Protein AF-A0A5K1DUI9-F1 (afdb_monomer_lite)

Foldseek 3Di:
DDDDDDDPPPVVVVVVVVVVPVPPCPVVPDPLVPDDLQVLCVDPDVVSVVVSVVSLVVCVVVVHDPCVSDDD

Sequence (72 aa):
MFPQFGPTAASITKASTMVFRIGTDAHLYDDPEDVSIGPLLDSKFDSEKVDALKRLLALIAQGCDVVNFFPQ

Radius of gyration: 22.19 Å; chains: 1; bounding box: 22×57×57 Å

pLDDT: mean 70.15, std 18.8, range [38.78, 95.19]

Structure (mmCIF, N/CA/C/O backbone):
data_AF-A0A5K1DUI9-F1
#
_entry.id   AF-A0A5K1DUI9-F1
#
loop_
_atom_site.group_PDB
_atom_site.id
_atom_site.type_symbol
_atom_site.label_atom_id
_atom_site.label_alt_id
_atom_site.label_comp_id
_atom_site.label_asym_id
_atom_site.label_entity_id
_atom_site.label_seq_id
_atom_site.pdbx_PDB_ins_code
_atom_site.Cartn_x
_atom_site.Cartn_y
_atom_site.Cartn_z
_atom_site.occupancy
_atom_site.B_iso_or_equiv
_atom_site.auth_seq_id
_atom_site.auth_comp_id
_atom_site.auth_asym_id
_atom_site.auth_atom_id
_atom_site.pdbx_PDB_model_num
ATOM 1 N N . MET A 1 1 ? 10.801 39.854 48.367 1.00 38.78 1 MET A N 1
ATOM 2 C CA . MET A 1 1 ? 10.134 40.582 47.267 1.00 38.78 1 MET A CA 1
ATOM 3 C C . MET A 1 1 ? 10.616 39.946 45.970 1.00 38.78 1 MET A C 1
ATOM 5 O O . MET A 1 1 ? 11.791 40.067 45.660 1.00 38.78 1 MET A O 1
ATOM 9 N N . PHE A 1 2 ? 9.776 39.133 45.323 1.00 42.38 2 PHE A N 1
ATOM 10 C CA . PHE A 1 2 ? 10.108 38.433 44.075 1.00 42.38 2 PHE A CA 1
ATOM 11 C C . PHE A 1 2 ? 9.904 39.383 42.887 1.00 42.38 2 PHE A C 1
ATOM 13 O O . PHE A 1 2 ? 8.849 40.017 42.833 1.00 42.38 2 PHE A O 1
ATOM 20 N N . PRO A 1 3 ? 10.832 39.481 41.921 1.00 58.34 3 PRO A N 1
ATOM 21 C CA . PRO A 1 3 ? 10.523 40.112 40.651 1.00 58.34 3 PRO A CA 1
ATOM 22 C C . PRO A 1 3 ? 9.752 39.117 39.773 1.00 58.34 3 PRO A C 1
ATOM 24 O O . PRO A 1 3 ? 10.300 38.178 39.203 1.00 58.34 3 PRO A O 1
ATOM 27 N N . GLN A 1 4 ? 8.444 39.335 39.706 1.00 53.94 4 GLN A N 1
ATOM 28 C CA . GLN A 1 4 ? 7.568 38.915 38.619 1.00 53.94 4 GLN A CA 1
ATOM 29 C C . GLN A 1 4 ? 7.839 39.817 37.409 1.00 53.94 4 GLN A C 1
ATOM 31 O O . GLN A 1 4 ? 7.887 41.024 37.598 1.00 53.94 4 GLN A O 1
ATOM 36 N N . PHE A 1 5 ? 8.016 39.252 36.209 1.00 48.38 5 PHE A N 1
ATOM 37 C CA . PHE A 1 5 ? 7.394 39.683 34.941 1.00 48.38 5 PHE A CA 1
ATOM 38 C C . PHE A 1 5 ? 7.920 38.822 33.774 1.00 48.38 5 PHE A C 1
ATOM 40 O O . PHE A 1 5 ? 9.116 38.778 33.501 1.00 48.38 5 PHE A O 1
ATOM 47 N N . GLY A 1 6 ? 6.998 38.128 33.091 1.00 53.03 6 GLY A N 1
ATOM 48 C CA . GLY A 1 6 ? 7.218 37.533 31.765 1.00 53.03 6 GLY A CA 1
ATOM 49 C C . GLY A 1 6 ? 7.362 38.613 30.681 1.00 53.03 6 GLY A C 1
ATOM 50 O O . GLY A 1 6 ? 7.080 39.781 30.953 1.00 53.03 6 GLY A O 1
ATOM 51 N N . PRO A 1 7 ? 7.787 38.252 29.453 1.00 48.81 7 PRO A N 1
ATOM 52 C CA . PRO A 1 7 ? 6.921 37.477 28.565 1.00 48.81 7 PRO A CA 1
ATOM 53 C C . PRO A 1 7 ? 7.693 36.451 27.709 1.00 48.81 7 PRO A C 1
ATOM 55 O O . PRO A 1 7 ? 8.332 36.786 26.716 1.00 48.81 7 PRO A O 1
ATOM 58 N N . THR A 1 8 ? 7.555 35.165 28.018 1.00 52.91 8 THR A N 1
ATOM 59 C CA . THR A 1 8 ? 8.035 34.046 27.181 1.00 52.91 8 THR A CA 1
ATOM 60 C C . THR A 1 8 ? 7.047 33.662 26.065 1.00 52.91 8 THR A C 1
ATOM 62 O O . THR A 1 8 ? 7.118 32.564 25.525 1.00 52.91 8 THR A O 1
ATOM 65 N N . ALA A 1 9 ? 6.119 34.551 25.690 1.00 50.16 9 ALA A N 1
ATOM 66 C CA . ALA A 1 9 ? 5.086 34.262 24.688 1.00 50.16 9 ALA A CA 1
ATOM 67 C C . ALA A 1 9 ? 5.481 34.649 23.247 1.00 50.16 9 ALA A C 1
ATOM 69 O O . ALA A 1 9 ? 4.999 34.042 22.296 1.00 50.16 9 ALA A O 1
ATOM 70 N N . ALA A 1 10 ? 6.379 35.623 23.052 1.00 48.59 10 ALA A N 1
ATOM 71 C CA . ALA A 1 10 ? 6.715 36.108 21.706 1.00 48.59 10 ALA A CA 1
ATOM 72 C C . ALA A 1 10 ? 7.608 35.139 20.901 1.00 48.59 10 ALA A C 1
ATOM 74 O O . ALA A 1 10 ? 7.545 35.115 19.671 1.00 48.59 10 ALA A O 1
ATOM 75 N N . SER A 1 11 ? 8.416 34.317 21.578 1.00 49.09 11 SER A N 1
ATOM 76 C CA . SER A 1 11 ? 9.343 33.380 20.926 1.00 49.09 11 SER A CA 1
ATOM 77 C C . SER A 1 11 ? 8.656 32.106 20.427 1.00 49.09 11 SER A C 1
ATOM 79 O O . SER A 1 11 ? 9.085 31.533 19.430 1.00 49.09 11 SER A O 1
ATOM 81 N N . ILE A 1 12 ? 7.564 31.685 21.074 1.00 50.19 12 ILE A N 1
ATOM 82 C CA . ILE A 1 12 ? 6.816 30.478 20.689 1.00 50.19 12 ILE A CA 1
ATOM 83 C C . ILE A 1 12 ? 6.017 30.740 19.402 1.00 50.19 12 ILE A C 1
ATOM 85 O O . ILE A 1 12 ? 6.033 29.925 18.483 1.00 50.19 12 ILE A O 1
ATOM 89 N N . THR A 1 13 ? 5.410 31.922 19.266 1.00 48.12 13 THR A N 1
ATOM 90 C CA . THR A 1 13 ? 4.575 32.268 18.103 1.00 48.12 13 THR A CA 1
ATOM 91 C C . THR A 1 13 ? 5.357 32.337 16.787 1.00 48.12 13 THR A C 1
ATOM 93 O O . THR A 1 13 ? 4.820 31.992 15.739 1.00 48.12 13 THR A O 1
ATOM 96 N N . LYS A 1 14 ? 6.638 32.734 16.808 1.00 49.81 14 LYS A N 1
ATOM 97 C CA . LYS A 1 14 ? 7.469 32.801 15.588 1.00 49.81 14 LYS A CA 1
ATOM 98 C C . LYS A 1 14 ? 8.016 31.438 15.149 1.00 49.81 14 LYS A C 1
ATOM 100 O O . LYS A 1 14 ? 8.293 31.261 13.966 1.00 49.81 14 LYS A O 1
ATOM 105 N N . ALA A 1 15 ? 8.134 30.482 16.072 1.00 47.56 15 ALA A N 1
ATOM 106 C CA . ALA A 1 15 ? 8.538 29.111 15.763 1.00 47.56 15 ALA A CA 1
ATOM 107 C C . ALA A 1 15 ? 7.385 28.287 15.153 1.00 47.56 15 ALA A C 1
ATOM 109 O O . ALA A 1 15 ? 7.621 27.465 14.269 1.00 47.56 15 ALA A O 1
ATOM 110 N N . SER A 1 16 ? 6.133 28.559 15.539 1.00 48.41 16 SER A N 1
ATOM 111 C CA . SER A 1 16 ? 4.959 27.831 15.030 1.00 48.41 16 SER A CA 1
ATOM 112 C C . SER A 1 16 ? 4.654 28.060 13.541 1.00 48.41 16 SER A C 1
ATOM 114 O O . SER A 1 16 ? 3.966 27.249 12.928 1.00 48.41 16 SER A O 1
ATOM 116 N N . THR A 1 17 ? 5.188 29.113 12.916 1.00 48.12 17 THR A N 1
ATOM 117 C CA . THR A 1 17 ? 4.955 29.393 11.484 1.00 48.12 17 THR A CA 1
ATOM 118 C C . THR A 1 17 ? 5.854 28.571 10.551 1.00 48.12 17 THR A C 1
ATOM 120 O O . THR A 1 17 ? 5.531 28.413 9.375 1.00 48.12 17 THR A O 1
ATOM 123 N N . MET A 1 18 ? 6.965 28.004 11.041 1.00 47.16 18 MET A N 1
ATOM 124 C CA . MET A 1 18 ? 7.885 27.226 10.193 1.00 47.16 18 MET A CA 1
ATOM 125 C C . MET A 1 18 ? 7.472 25.763 10.002 1.00 47.16 18 MET A C 1
ATOM 127 O O . MET A 1 18 ? 7.936 25.126 9.062 1.00 47.16 18 MET A O 1
ATOM 131 N N . VAL A 1 19 ? 6.569 25.241 10.835 1.00 52.66 19 VAL A N 1
ATOM 132 C CA . VAL A 1 19 ? 6.092 23.850 10.730 1.00 52.66 19 VAL A CA 1
ATOM 133 C C . VAL A 1 19 ? 4.866 23.686 9.826 1.00 52.66 19 VAL A C 1
ATOM 135 O O . VAL A 1 19 ? 4.569 22.578 9.405 1.00 52.66 19 VAL A O 1
ATOM 138 N N . PHE A 1 20 ? 4.195 24.776 9.437 1.00 47.38 20 PHE A N 1
ATOM 139 C CA . PHE A 1 20 ? 3.008 24.724 8.566 1.00 47.38 20 PHE A CA 1
ATOM 140 C C . PHE A 1 20 ? 3.312 24.589 7.065 1.00 47.38 20 PHE A C 1
ATOM 142 O O . PHE A 1 20 ? 2.390 24.482 6.262 1.00 47.38 20 PHE A O 1
ATOM 149 N N . ARG A 1 21 ? 4.589 24.610 6.663 1.00 51.56 21 ARG A N 1
ATOM 150 C CA . ARG A 1 21 ? 5.009 24.402 5.262 1.00 51.56 21 ARG A CA 1
ATOM 151 C C . ARG A 1 21 ? 5.576 23.005 5.001 1.00 51.56 21 ARG A C 1
ATOM 153 O O . ARG A 1 21 ? 6.010 22.728 3.888 1.00 51.56 21 ARG A O 1
ATOM 160 N N . ILE A 1 22 ? 5.559 22.129 6.007 1.00 53.97 22 ILE A N 1
ATOM 161 C CA . ILE A 1 22 ? 5.879 20.708 5.860 1.00 53.97 22 ILE A CA 1
ATOM 162 C C . ILE A 1 22 ? 4.563 19.997 5.482 1.00 53.97 22 ILE A C 1
ATOM 164 O O . ILE A 1 22 ? 3.794 19.563 6.327 1.00 53.97 22 ILE A O 1
ATOM 168 N N . GLY A 1 23 ? 4.188 20.012 4.204 1.00 56.31 23 GLY A N 1
ATOM 169 C CA . GLY A 1 23 ? 2.926 19.372 3.794 1.00 56.31 23 GLY A CA 1
ATOM 170 C C . GLY A 1 23 ? 2.382 19.750 2.425 1.00 56.31 23 GLY A C 1
ATOM 171 O O . GLY A 1 23 ? 1.457 19.105 1.951 1.00 56.31 23 GLY A O 1
ATOM 172 N N . THR A 1 24 ? 2.937 20.763 1.759 1.00 52.09 24 THR A N 1
ATOM 173 C CA . THR A 1 24 ? 2.389 21.217 0.468 1.00 52.09 24 THR A CA 1
ATOM 174 C C . THR A 1 24 ? 2.791 20.332 -0.719 1.00 52.09 24 THR A C 1
ATOM 176 O O . THR A 1 24 ? 2.182 20.446 -1.775 1.00 52.09 24 THR A O 1
ATOM 179 N N . ASP A 1 25 ? 3.747 19.414 -0.561 1.00 49.47 25 ASP A N 1
ATOM 180 C CA . ASP A 1 25 ? 4.240 18.596 -1.683 1.00 49.47 25 ASP A CA 1
ATOM 181 C C . ASP A 1 25 ? 3.785 17.126 -1.653 1.00 49.47 25 ASP A C 1
ATOM 183 O O . ASP A 1 25 ? 3.975 16.403 -2.623 1.00 49.47 25 ASP A O 1
ATOM 187 N N . ALA A 1 26 ? 3.124 16.676 -0.579 1.00 54.75 26 ALA A N 1
ATOM 188 C CA . ALA A 1 26 ? 2.717 15.271 -0.446 1.00 54.75 26 ALA A CA 1
ATOM 189 C C . ALA A 1 26 ? 1.715 14.815 -1.527 1.00 54.75 26 ALA A C 1
ATOM 191 O O . ALA A 1 26 ? 1.638 13.629 -1.811 1.00 54.75 26 ALA A O 1
ATOM 192 N N . HIS A 1 27 ? 0.996 15.738 -2.179 1.00 55.41 27 HIS A N 1
ATOM 193 C CA . HIS A 1 27 ? 0.057 15.388 -3.252 1.00 55.41 27 HIS A CA 1
ATOM 194 C C . HIS A 1 27 ? 0.737 14.949 -4.562 1.00 55.41 27 HIS A C 1
ATOM 196 O O . HIS A 1 27 ? 0.068 14.387 -5.422 1.00 55.41 27 HIS A O 1
ATOM 202 N N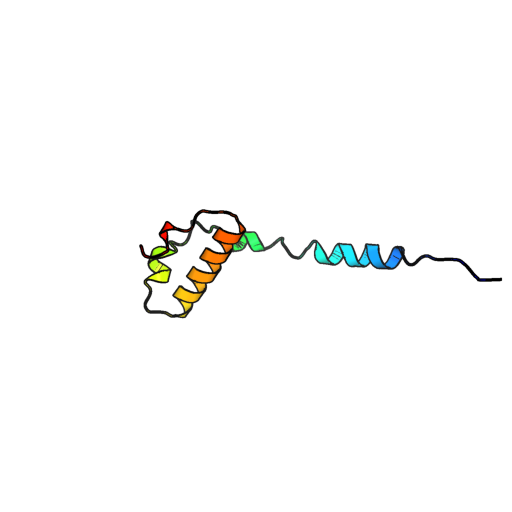 . LEU A 1 28 ? 2.043 15.202 -4.743 1.00 52.94 28 LEU A N 1
ATOM 203 C CA . LEU A 1 28 ? 2.744 14.822 -5.976 1.00 52.94 28 LEU A CA 1
ATOM 204 C C . LEU A 1 28 ? 3.033 13.313 -6.063 1.00 52.94 28 LEU A C 1
ATOM 206 O O . LEU A 1 28 ? 3.453 12.845 -7.118 1.00 52.94 28 LEU A O 1
ATOM 210 N N . TYR A 1 29 ? 2.797 12.555 -4.985 1.00 53.91 29 TYR A N 1
ATOM 211 C CA . TYR A 1 29 ? 3.036 11.109 -4.922 1.00 53.91 29 TYR A CA 1
ATOM 212 C C . TYR A 1 29 ? 1.939 10.329 -4.170 1.00 53.91 29 TYR A C 1
ATOM 214 O O . TYR A 1 29 ? 2.243 9.301 -3.571 1.00 53.91 29 TYR A O 1
ATOM 222 N N . ASP A 1 30 ? 0.682 10.783 -4.173 1.00 55.88 30 ASP A N 1
ATOM 223 C CA . ASP A 1 30 ? -0.387 10.139 -3.385 1.00 55.88 30 ASP A CA 1
ATOM 224 C C . ASP A 1 30 ? -1.707 10.053 -4.169 1.00 55.88 30 ASP A C 1
ATOM 226 O O . ASP A 1 30 ? -2.752 10.513 -3.722 1.00 55.88 30 ASP A O 1
ATOM 230 N N . ASP A 1 31 ? -1.666 9.452 -5.360 1.00 52.59 31 ASP A N 1
ATOM 231 C CA . ASP A 1 31 ? -2.804 8.633 -5.777 1.00 52.59 31 ASP A CA 1
ATOM 232 C C . ASP A 1 31 ? -2.476 7.191 -5.354 1.00 52.59 31 ASP A C 1
ATOM 234 O O . ASP A 1 31 ? -1.768 6.471 -6.071 1.00 52.59 31 ASP A O 1
ATOM 238 N N . PRO A 1 32 ? -2.917 6.748 -4.161 1.00 54.47 32 PRO A N 1
ATOM 239 C CA . PRO A 1 32 ? -2.721 5.367 -3.724 1.00 54.47 32 PRO A CA 1
ATOM 240 C C . PRO A 1 32 ? -3.425 4.358 -4.653 1.00 54.47 32 PRO A C 1
ATOM 242 O O . PRO A 1 32 ? -3.118 3.168 -4.601 1.00 54.47 32 PRO A O 1
ATOM 245 N N . GLU A 1 33 ? -4.314 4.844 -5.525 1.00 55.06 33 GLU A N 1
ATOM 246 C CA . GLU A 1 33 ? -5.029 4.098 -6.562 1.00 55.06 33 GLU A CA 1
ATOM 247 C C . GLU A 1 33 ? -4.207 3.913 -7.862 1.00 55.06 33 GLU A C 1
ATOM 249 O O . GLU A 1 33 ? -4.480 2.987 -8.625 1.00 55.06 33 GLU A O 1
ATOM 254 N N . ASP A 1 34 ? -3.193 4.751 -8.136 1.00 54.00 34 ASP A N 1
ATOM 255 C CA . ASP A 1 34 ? -2.492 4.797 -9.443 1.00 54.00 34 ASP A CA 1
ATOM 256 C C . ASP A 1 34 ? -1.393 3.726 -9.590 1.00 54.00 34 ASP A C 1
ATOM 258 O O . ASP A 1 34 ? -0.802 3.534 -10.652 1.00 54.00 34 ASP A O 1
ATOM 262 N N . VAL A 1 35 ? -1.126 2.949 -8.536 1.00 61.53 35 VAL A N 1
ATOM 263 C CA . VAL A 1 35 ? -0.241 1.783 -8.631 1.00 61.53 35 VAL A CA 1
ATOM 264 C C . VAL A 1 35 ? -0.869 0.598 -7.928 1.00 61.53 35 VAL A C 1
ATOM 266 O O . VAL A 1 35 ? -1.047 0.588 -6.713 1.00 61.53 35 VAL A O 1
ATOM 269 N N . SER A 1 36 ? -1.168 -0.442 -8.704 1.00 72.12 36 SER A N 1
ATOM 270 C CA . SER A 1 36 ? -1.736 -1.679 -8.185 1.00 72.12 36 SER A CA 1
ATOM 271 C C . SER A 1 36 ? -0.772 -2.325 -7.175 1.00 72.12 36 SER A C 1
ATOM 273 O O . SER A 1 36 ? 0.232 -2.930 -7.552 1.00 72.12 36 SER A O 1
ATOM 275 N N . ILE A 1 37 ? -1.090 -2.199 -5.881 1.00 83.12 37 ILE A N 1
ATOM 276 C CA . ILE A 1 37 ? -0.292 -2.720 -4.756 1.00 83.12 37 ILE A CA 1
ATOM 277 C C . ILE A 1 37 ? -0.077 -4.237 -4.881 1.00 83.12 37 ILE A C 1
ATOM 279 O O . ILE A 1 37 ? 1.022 -4.712 -4.618 1.00 83.12 37 ILE A O 1
ATOM 283 N N . GLY A 1 38 ? -1.082 -4.988 -5.350 1.00 86.25 38 GLY A N 1
ATOM 284 C CA . GLY A 1 38 ? -0.993 -6.443 -5.554 1.00 86.25 38 GLY A CA 1
ATOM 285 C C . GLY A 1 38 ? 0.195 -6.867 -6.435 1.00 86.25 38 GLY A C 1
ATOM 286 O O . GLY A 1 38 ? 1.099 -7.532 -5.937 1.00 86.25 38 GLY A O 1
ATOM 287 N N . PRO A 1 39 ? 0.273 -6.419 -7.703 1.00 89.00 39 PRO A N 1
ATOM 288 C CA . PRO A 1 39 ? 1.415 -6.684 -8.581 1.00 89.00 39 PRO A CA 1
ATOM 289 C C . PRO A 1 39 ? 2.792 -6.322 -8.006 1.00 89.00 39 PRO A C 1
ATOM 291 O O . PRO A 1 39 ? 3.770 -7.008 -8.298 1.00 89.00 39 PRO A O 1
ATOM 294 N N . LEU A 1 40 ? 2.891 -5.264 -7.193 1.00 88.62 40 LEU A N 1
ATOM 295 C CA . LEU A 1 40 ? 4.156 -4.893 -6.551 1.00 88.62 40 LEU A CA 1
ATOM 296 C C . LEU A 1 40 ? 4.539 -5.842 -5.405 1.00 88.62 40 LEU A C 1
ATOM 298 O O . LEU A 1 40 ? 5.723 -6.136 -5.231 1.00 88.62 40 LEU A O 1
ATOM 302 N N . LEU A 1 41 ? 3.560 -6.341 -4.641 1.00 89.31 41 LEU A N 1
ATOM 303 C CA . LEU A 1 41 ? 3.789 -7.361 -3.610 1.00 89.31 41 LEU A CA 1
ATOM 304 C C . LEU A 1 41 ? 4.277 -8.682 -4.224 1.00 89.31 41 LEU A C 1
ATOM 306 O O . LEU A 1 41 ? 5.151 -9.336 -3.651 1.00 89.31 41 LEU A O 1
ATOM 310 N N . ASP A 1 42 ? 3.771 -9.023 -5.411 1.00 89.44 42 ASP A N 1
ATOM 311 C CA . ASP A 1 42 ? 4.157 -10.213 -6.179 1.00 89.44 42 ASP A CA 1
ATOM 312 C C . ASP A 1 42 ? 5.464 -10.051 -6.975 1.00 89.44 42 ASP A C 1
ATOM 314 O O . ASP A 1 42 ? 5.932 -10.995 -7.622 1.00 89.44 42 ASP A O 1
ATOM 318 N N . SER A 1 43 ? 6.095 -8.873 -6.943 1.00 91.12 43 SER A N 1
ATOM 319 C CA . SER A 1 43 ? 7.315 -8.642 -7.713 1.00 91.12 43 SER A CA 1
ATOM 320 C C . SER A 1 43 ? 8.500 -9.500 -7.239 1.00 91.12 43 SER A C 1
ATOM 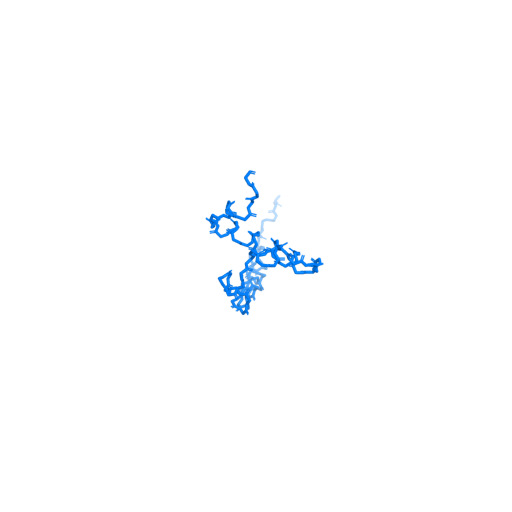322 O O . SER A 1 43 ? 8.623 -9.895 -6.079 1.00 91.12 43 SER A O 1
ATOM 324 N N . LYS A 1 44 ? 9.458 -9.743 -8.141 1.00 95.19 44 LYS A N 1
ATOM 325 C CA . LYS A 1 44 ? 10.765 -10.334 -7.815 1.00 95.19 44 LYS A CA 1
ATOM 326 C C . LYS A 1 44 ? 11.747 -9.348 -7.171 1.00 95.19 44 LYS A C 1
ATOM 328 O O . LYS A 1 44 ? 12.777 -9.790 -6.671 1.00 95.19 44 LYS A O 1
ATOM 333 N N . PHE A 1 45 ? 11.484 -8.041 -7.232 1.00 94.31 45 PHE A N 1
ATOM 334 C CA . PHE A 1 45 ? 12.401 -7.010 -6.743 1.00 94.31 45 PHE A CA 1
ATOM 335 C C . PHE A 1 45 ? 12.021 -6.550 -5.332 1.00 94.31 45 PHE A C 1
ATOM 337 O O . PHE A 1 45 ? 10.910 -6.079 -5.096 1.00 94.31 45 PHE A O 1
ATOM 344 N N . ASP A 1 46 ? 12.968 -6.612 -4.392 1.00 93.12 46 ASP A N 1
ATOM 345 C CA . ASP A 1 46 ? 12.729 -6.192 -3.003 1.00 93.12 46 ASP A CA 1
ATOM 346 C C . ASP A 1 46 ? 12.377 -4.705 -2.878 1.00 93.12 46 ASP A C 1
ATOM 348 O O . ASP A 1 46 ? 11.573 -4.325 -2.030 1.00 93.12 46 ASP A O 1
ATOM 352 N N . SER A 1 47 ? 12.931 -3.854 -3.746 1.00 92.25 47 SER A N 1
ATOM 353 C CA . SER A 1 47 ? 12.610 -2.423 -3.767 1.00 92.25 47 SER A CA 1
ATOM 354 C C . SER A 1 47 ? 11.126 -2.166 -4.035 1.00 92.25 47 SER A C 1
ATOM 356 O O . SER A 1 47 ? 10.543 -1.291 -3.401 1.00 92.25 47 SER A O 1
ATOM 358 N N . GLU A 1 48 ? 10.508 -2.951 -4.919 1.00 91.25 48 GLU A N 1
ATOM 359 C CA . GLU A 1 48 ? 9.088 -2.830 -5.264 1.00 91.25 48 GLU A CA 1
ATOM 360 C C . GLU A 1 48 ? 8.194 -3.340 -4.130 1.00 91.25 48 GLU A C 1
ATOM 362 O O . GLU A 1 48 ? 7.207 -2.690 -3.792 1.00 91.25 48 GLU A O 1
ATOM 367 N N . LYS A 1 49 ? 8.593 -4.421 -3.448 1.00 91.81 49 LYS A N 1
ATOM 368 C CA . LYS A 1 49 ? 7.893 -4.910 -2.247 1.00 91.81 49 LYS A CA 1
ATOM 369 C C . LYS A 1 49 ? 7.919 -3.900 -1.107 1.00 91.81 49 LYS A C 1
ATOM 371 O O . LYS A 1 49 ? 6.914 -3.689 -0.432 1.00 91.81 49 LYS A O 1
ATOM 376 N N . VAL A 1 50 ? 9.073 -3.270 -0.881 1.00 91.81 50 VAL A N 1
ATOM 377 C CA . VAL A 1 50 ? 9.221 -2.228 0.142 1.00 91.81 50 VAL A CA 1
ATOM 378 C C . VAL A 1 50 ? 8.371 -1.008 -0.206 1.00 91.81 50 VAL A C 1
ATOM 380 O O . VAL A 1 50 ? 7.785 -0.406 0.693 1.00 91.81 50 VAL A O 1
ATOM 383 N N . ASP A 1 51 ? 8.276 -0.647 -1.486 1.00 90.06 51 ASP A N 1
ATOM 384 C CA . ASP A 1 51 ? 7.405 0.440 -1.934 1.00 90.06 51 ASP A CA 1
ATOM 385 C C . ASP A 1 51 ? 5.919 0.104 -1.733 1.00 90.06 51 ASP A C 1
ATOM 387 O O . ASP A 1 51 ? 5.184 0.893 -1.138 1.00 90.06 51 ASP A O 1
ATOM 391 N N . ALA A 1 52 ? 5.498 -1.109 -2.106 1.00 90.19 52 ALA A N 1
ATOM 392 C CA . ALA A 1 52 ? 4.146 -1.614 -1.865 1.00 90.19 52 ALA A CA 1
ATOM 393 C C . ALA A 1 52 ? 3.773 -1.585 -0.378 1.00 90.19 52 ALA A C 1
ATOM 395 O O . ALA A 1 52 ? 2.674 -1.166 -0.019 1.00 90.19 52 ALA A O 1
ATOM 396 N N . LEU A 1 53 ? 4.706 -1.970 0.499 1.00 92.25 53 LEU A N 1
ATOM 397 C CA . LEU A 1 53 ? 4.488 -1.969 1.943 1.00 92.25 53 LEU A CA 1
ATOM 398 C C . LEU A 1 53 ? 4.294 -0.554 2.504 1.00 92.25 53 LEU A C 1
ATOM 400 O O . LEU A 1 53 ? 3.430 -0.345 3.356 1.00 92.25 53 LEU A O 1
ATOM 404 N N . LYS A 1 54 ? 5.067 0.431 2.028 1.00 90.38 54 LYS A N 1
ATOM 405 C CA . LYS A 1 54 ? 4.890 1.838 2.429 1.00 90.38 54 LYS A CA 1
ATOM 406 C C . LYS A 1 54 ? 3.513 2.364 2.025 1.00 90.38 54 LYS A C 1
ATOM 408 O O . LYS A 1 54 ? 2.877 3.048 2.821 1.00 90.38 54 LYS A O 1
ATOM 413 N N . ARG A 1 55 ? 3.041 2.007 0.827 1.00 88.06 55 ARG A N 1
ATOM 414 C CA . ARG A 1 55 ? 1.701 2.371 0.335 1.00 88.06 55 ARG A CA 1
ATOM 415 C C . ARG A 1 55 ? 0.594 1.697 1.148 1.00 88.06 55 ARG A C 1
ATOM 417 O O . ARG A 1 55 ? -0.354 2.358 1.546 1.00 88.06 55 ARG A O 1
ATOM 424 N N . LEU A 1 56 ? 0.754 0.417 1.488 1.00 90.38 56 LEU A N 1
ATOM 425 C CA . LEU A 1 56 ? -0.137 -0.302 2.409 1.00 90.38 56 LEU A CA 1
ATOM 426 C C . LEU A 1 56 ? -0.234 0.389 3.774 1.00 90.38 56 LEU A C 1
ATOM 428 O O . LEU A 1 56 ? -1.325 0.546 4.315 1.00 90.38 56 LEU A O 1
ATOM 432 N N . LEU A 1 57 ? 0.896 0.845 4.319 1.00 89.88 57 LEU A N 1
ATOM 433 C CA . LEU A 1 57 ? 0.917 1.596 5.573 1.00 89.88 57 LEU A CA 1
ATOM 434 C C . LEU A 1 57 ? 0.202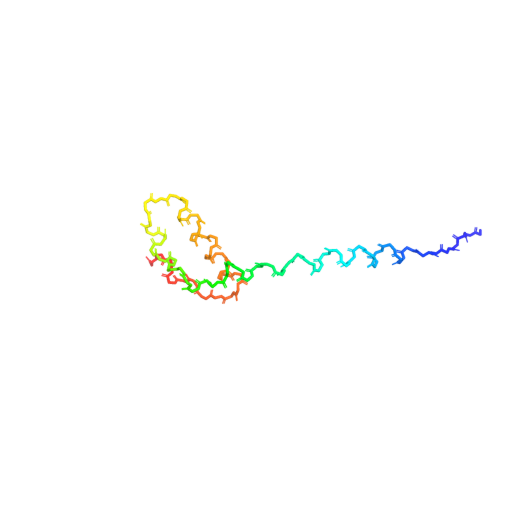 2.949 5.447 1.00 89.88 57 LEU A C 1
ATOM 436 O O . LEU A 1 57 ? -0.507 3.341 6.373 1.00 89.88 57 LEU A O 1
ATOM 440 N N . ALA A 1 58 ? 0.359 3.642 4.316 1.00 86.88 58 ALA A N 1
ATOM 441 C CA . ALA A 1 58 ? -0.369 4.877 4.035 1.00 86.88 58 ALA A CA 1
ATOM 442 C C . ALA A 1 58 ? -1.887 4.635 3.979 1.00 86.88 58 ALA A C 1
ATOM 444 O O . ALA A 1 58 ? -2.632 5.348 4.648 1.00 86.88 58 ALA A O 1
ATOM 445 N N . LEU A 1 59 ? -2.338 3.576 3.297 1.00 85.69 59 LEU A N 1
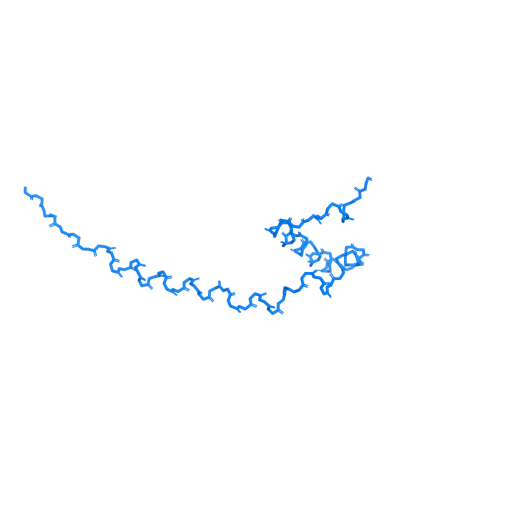ATOM 446 C CA . LEU A 1 59 ? -3.749 3.172 3.264 1.00 85.69 59 LEU A CA 1
ATOM 447 C C . LEU A 1 59 ? -4.298 2.857 4.664 1.00 85.69 59 LEU A C 1
ATOM 449 O O . LEU A 1 59 ? -5.380 3.320 5.021 1.00 85.69 59 LEU A O 1
ATOM 453 N N . ILE A 1 60 ? -3.537 2.138 5.496 1.00 87.69 60 ILE A N 1
ATOM 454 C CA . ILE A 1 60 ? -3.915 1.875 6.896 1.00 87.69 60 ILE A CA 1
ATOM 455 C C . ILE A 1 60 ? -4.045 3.188 7.679 1.00 87.69 60 ILE A C 1
ATOM 457 O O . ILE A 1 60 ? -5.004 3.368 8.428 1.00 87.69 60 ILE A O 1
ATOM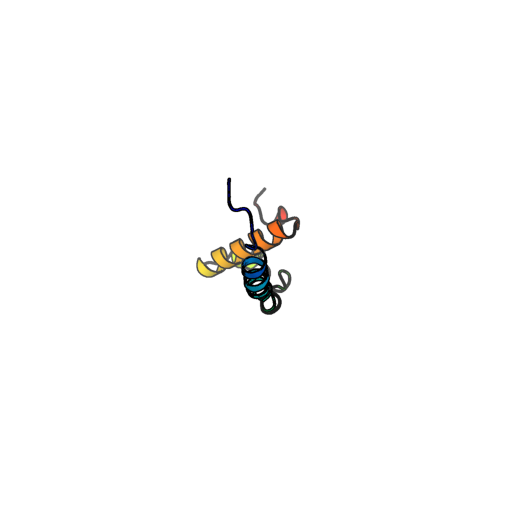 461 N N . ALA A 1 61 ? -3.104 4.120 7.507 1.00 85.00 61 ALA A N 1
ATOM 462 C CA . ALA A 1 61 ? -3.135 5.421 8.175 1.00 85.00 61 ALA A CA 1
ATOM 463 C C . ALA A 1 61 ? -4.321 6.293 7.723 1.00 85.00 61 ALA A C 1
ATOM 465 O O . ALA A 1 61 ? -4.834 7.084 8.515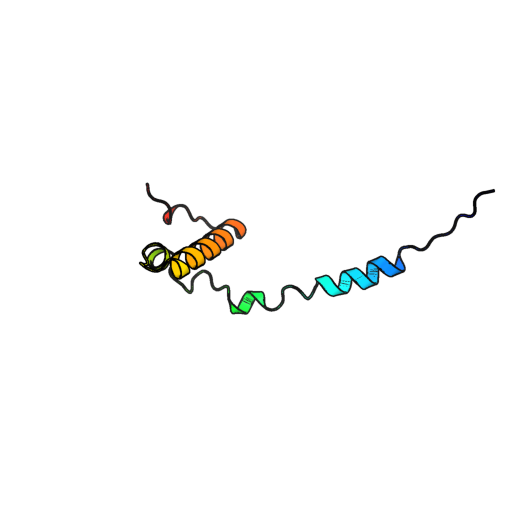 1.00 85.00 61 ALA A O 1
ATOM 466 N N . GLN A 1 62 ? -4.775 6.123 6.479 1.00 85.31 62 GLN A N 1
ATOM 467 C CA . GLN A 1 62 ? -5.977 6.757 5.933 1.00 85.31 62 GLN A CA 1
ATOM 468 C C . GLN A 1 62 ? -7.279 6.068 6.392 1.00 85.31 62 GLN A C 1
ATOM 470 O O . GLN A 1 62 ? -8.362 6.619 6.204 1.00 85.31 62 GLN A O 1
ATOM 475 N N . GLY A 1 63 ? -7.194 4.897 7.037 1.00 85.00 63 GLY A N 1
ATOM 476 C CA . GLY A 1 63 ? -8.352 4.119 7.483 1.00 85.00 63 GLY A CA 1
ATOM 477 C C . GLY A 1 63 ? -9.001 3.280 6.378 1.00 85.00 63 GLY A C 1
ATOM 478 O O . GLY A 1 63 ? -10.149 2.864 6.531 1.00 85.00 63 GLY A O 1
ATOM 479 N N . CYS A 1 64 ? -8.291 3.036 5.273 1.00 84.50 64 CYS A N 1
ATOM 480 C CA . CYS A 1 64 ? -8.743 2.165 4.194 1.00 84.50 64 CYS A CA 1
ATOM 481 C C . CYS A 1 64 ? -8.626 0.687 4.592 1.00 84.50 64 CYS A C 1
ATOM 483 O O . CYS A 1 64 ? -7.691 0.280 5.285 1.00 84.50 64 CYS A O 1
ATOM 485 N N . ASP A 1 65 ? -9.568 -0.128 4.117 1.00 86.81 65 ASP A N 1
ATOM 486 C CA . ASP A 1 65 ? -9.511 -1.574 4.305 1.00 86.81 65 ASP A CA 1
ATOM 487 C C . ASP A 1 65 ? -8.449 -2.197 3.389 1.00 86.81 65 ASP A C 1
ATOM 489 O O . ASP A 1 65 ? -8.503 -2.078 2.165 1.00 86.81 65 ASP A O 1
ATOM 493 N N . VAL A 1 66 ? -7.477 -2.870 4.000 1.00 87.88 66 VAL A N 1
ATOM 494 C CA . VAL A 1 66 ? -6.345 -3.510 3.317 1.00 87.88 66 VAL A CA 1
ATOM 495 C C . VAL A 1 66 ? -6.340 -5.031 3.480 1.00 87.88 66 VAL A C 1
ATOM 497 O O . VAL A 1 66 ? -5.378 -5.684 3.079 1.00 87.88 66 VAL A O 1
ATOM 500 N N . VAL A 1 67 ? -7.397 -5.623 4.054 1.00 88.38 67 VAL A N 1
ATOM 501 C CA . VAL A 1 67 ? -7.458 -7.070 4.340 1.00 88.38 67 VAL A CA 1
ATOM 502 C C . VAL A 1 67 ? -7.260 -7.930 3.087 1.00 88.38 67 VAL A C 1
ATOM 504 O O . VAL A 1 67 ? -6.658 -8.996 3.157 1.00 88.38 67 VAL A O 1
ATOM 507 N N . ASN A 1 68 ? -7.681 -7.425 1.924 1.00 86.56 68 ASN A N 1
ATOM 508 C CA . ASN A 1 68 ? -7.576 -8.113 0.636 1.00 86.56 68 ASN A CA 1
ATOM 509 C C . ASN A 1 68 ? -6.128 -8.335 0.162 1.00 86.56 68 ASN A C 1
ATOM 511 O O . ASN A 1 68 ? -5.905 -9.142 -0.737 1.00 86.56 68 ASN A O 1
ATOM 515 N N . PHE A 1 69 ? -5.151 -7.633 0.745 1.00 87.62 69 PHE A N 1
ATOM 516 C CA . PHE A 1 69 ? -3.729 -7.810 0.434 1.00 87.62 69 PHE A CA 1
ATOM 517 C C . PHE A 1 69 ? -3.048 -8.875 1.305 1.00 87.62 69 PHE A C 1
ATOM 519 O O . PHE A 1 69 ? -1.880 -9.187 1.078 1.00 87.62 69 PHE A O 1
ATOM 526 N N . PHE A 1 70 ? -3.748 -9.429 2.300 1.00 87.69 70 PHE A N 1
ATOM 527 C CA . PHE A 1 70 ? -3.218 -10.468 3.175 1.00 87.69 70 PHE A CA 1
ATOM 528 C C . PHE A 1 70 ? -3.712 -11.856 2.739 1.00 87.69 70 PHE A C 1
ATOM 530 O O . PHE A 1 70 ? -4.857 -12.000 2.308 1.00 87.69 70 PHE A O 1
ATOM 537 N N . PRO A 1 71 ? -2.863 -12.894 2.840 1.00 84.06 71 PRO A N 1
ATOM 538 C CA . PRO A 1 71 ? -3.283 -14.267 2.578 1.00 84.06 71 PRO A CA 1
ATOM 539 C C . PRO A 1 71 ? -4.365 -14.714 3.576 1.00 84.06 71 PRO A C 1
ATOM 541 O O . PRO A 1 71 ? -4.351 -14.290 4.734 1.00 84.06 71 PRO A O 1
ATOM 544 N N . GLN A 1 72 ? -5.280 -15.574 3.113 1.00 73.81 72 GLN A N 1
ATOM 545 C CA . GLN A 1 72 ? -6.325 -16.209 3.933 1.00 73.81 72 GLN A CA 1
ATOM 546 C C . GLN A 1 72 ? -5.820 -17.460 4.653 1.00 73.81 72 GLN A C 1
ATOM 548 O O . GLN A 1 72 ? -4.968 -18.172 4.070 1.00 73.81 72 GLN A O 1
#

Secondary structure (DSSP, 8-state):
-------TTHHHHHHTTSSTTTTSSGGGG--TTSS-HHHHHT-S-HHHHHHHHHHHHHHHHHT---GGGS--

Organism: NCBI:txid210225